Protein AF-A0A7W0PXW2-F1 (afdb_monomer)

Foldseek 3Di:
DDDDDDDDPVVVVVCVVVVHPVVVVVVVVVVLVVLLVVLLCVQFVPWDWDWAWAADPVRDIDTDIATFGFQFADPVQRWTWGQGPVRWIWIQRNVNRHIDTDPCLLPPVVVPDDLVRSCSNQSSSSHHHDDDD

pLDDT: mean 91.76, std 5.0, range [69.44, 97.69]

Structure (mmCIF, N/CA/C/O backbone):
data_AF-A0A7W0PXW2-F1
#
_entry.id   AF-A0A7W0PXW2-F1
#
loop_
_atom_site.group_PDB
_atom_site.id
_atom_site.type_symbol
_atom_site.label_atom_id
_atom_site.label_alt_id
_atom_site.label_comp_id
_atom_site.label_asym_id
_atom_site.label_entity_id
_atom_site.label_seq_id
_atom_site.pdbx_PDB_ins_code
_atom_site.Cartn_x
_atom_site.Cartn_y
_atom_site.Cartn_z
_atom_site.occupancy
_atom_site.B_iso_or_equiv
_atom_site.auth_seq_id
_atom_site.auth_comp_id
_atom_site.auth_asym_id
_atom_site.auth_atom_id
_atom_site.pdbx_PDB_model_num
ATOM 1 N N . MET A 1 1 ? -7.417 14.301 27.228 1.00 69.44 1 MET A N 1
ATOM 2 C CA . MET A 1 1 ? -7.949 15.254 26.234 1.00 69.44 1 MET A CA 1
ATOM 3 C C . MET A 1 1 ? -9.239 14.656 25.721 1.00 69.44 1 MET A C 1
ATOM 5 O O . MET A 1 1 ? -9.210 13.486 25.364 1.00 69.44 1 MET A O 1
ATOM 9 N N . ASP A 1 2 ? -10.327 15.424 25.722 1.00 75.12 2 ASP A N 1
ATOM 10 C CA . ASP A 1 2 ? -11.630 14.958 25.243 1.00 75.12 2 ASP A CA 1
ATOM 11 C C . ASP A 1 2 ? -11.867 15.489 23.828 1.00 75.12 2 ASP A C 1
ATOM 13 O O . ASP A 1 2 ? -11.672 16.677 23.564 1.00 75.12 2 ASP A O 1
ATOM 17 N N . VAL A 1 3 ? -12.254 14.600 22.914 1.00 75.38 3 VAL A N 1
ATOM 18 C CA . VAL A 1 3 ? -12.539 14.924 21.511 1.00 75.38 3 VAL A CA 1
ATOM 19 C C . VAL A 1 3 ? -13.994 14.572 21.233 1.00 75.38 3 VAL A C 1
ATOM 21 O O . VAL A 1 3 ? -14.403 13.425 21.399 1.00 75.38 3 VAL A O 1
ATOM 24 N N . ALA A 1 4 ? -14.783 15.561 20.812 1.00 81.31 4 ALA A N 1
ATOM 25 C CA . ALA A 1 4 ? -16.137 15.333 20.325 1.00 81.31 4 ALA A CA 1
ATOM 26 C C . ALA A 1 4 ? -16.079 15.017 18.826 1.00 81.31 4 ALA A C 1
ATOM 28 O O . ALA A 1 4 ? -15.566 15.815 18.043 1.00 81.31 4 ALA A O 1
ATOM 29 N N . CYS A 1 5 ? -16.599 13.856 18.432 1.00 77.56 5 CYS A N 1
ATOM 30 C CA . CYS A 1 5 ? -16.680 13.447 17.035 1.00 77.56 5 CYS A CA 1
ATOM 31 C C . CYS A 1 5 ? -18.141 13.473 16.579 1.00 77.56 5 CYS A C 1
ATOM 33 O O . CYS A 1 5 ? -19.025 12.993 17.292 1.00 77.56 5 CYS A O 1
ATOM 35 N N . TYR A 1 6 ? -18.395 14.052 15.408 1.00 84.19 6 TYR A N 1
ATOM 36 C CA . TYR A 1 6 ? -19.723 14.065 14.808 1.00 84.19 6 TYR A CA 1
ATOM 37 C C . TYR A 1 6 ? -19.907 12.833 13.922 1.00 84.19 6 TYR A C 1
ATOM 39 O O . TYR A 1 6 ? -19.101 12.577 13.030 1.00 84.19 6 TYR A O 1
ATOM 47 N N . LEU A 1 7 ? -20.999 12.106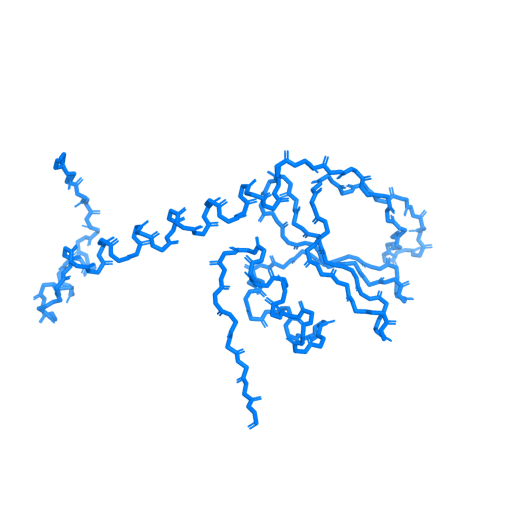 14.147 1.00 82.44 7 LEU A N 1
ATOM 48 C CA . LEU A 1 7 ? -21.478 11.062 13.249 1.00 82.44 7 LEU A CA 1
ATOM 49 C C . LEU A 1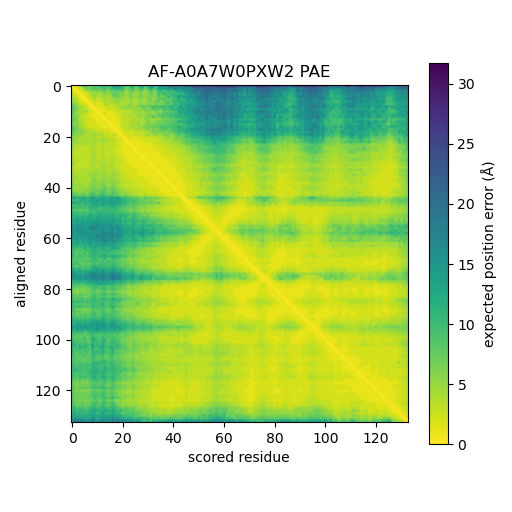 7 ? -22.639 11.603 12.411 1.00 82.44 7 LEU A C 1
ATOM 51 O O . LEU A 1 7 ? -23.563 12.181 12.991 1.00 82.44 7 LEU A O 1
ATOM 55 N N . PRO A 1 8 ? -22.652 11.354 11.089 1.00 91.25 8 PRO A N 1
ATOM 56 C CA . PRO A 1 8 ? -23.833 11.580 10.267 1.00 91.25 8 PRO A CA 1
ATOM 57 C C . PRO A 1 8 ? -25.068 10.911 10.877 1.00 91.25 8 PRO A C 1
ATOM 59 O O . PRO A 1 8 ? -24.984 9.793 11.393 1.00 91.25 8 PRO A O 1
ATOM 62 N N . GLU A 1 9 ? -26.210 11.592 10.800 1.00 88.00 9 GLU A N 1
ATOM 63 C CA . GLU A 1 9 ? -27.435 11.233 11.527 1.00 88.00 9 GLU A CA 1
ATOM 64 C C . GLU A 1 9 ? -27.886 9.786 11.275 1.00 88.00 9 GLU A C 1
ATOM 66 O O . GLU A 1 9 ? -28.204 9.061 12.218 1.00 88.00 9 GLU A O 1
ATOM 71 N N . GLU A 1 10 ? -27.814 9.324 10.024 1.00 90.25 10 GLU A N 1
ATOM 72 C CA . GLU A 1 10 ? -28.164 7.952 9.643 1.00 90.25 10 GLU A CA 1
ATOM 73 C C . GLU A 1 10 ? -27.283 6.905 10.348 1.00 90.25 10 GLU A C 1
ATOM 75 O O . GLU A 1 10 ? -27.785 5.930 10.913 1.00 90.25 10 GLU A O 1
ATOM 80 N N . ILE A 1 11 ? -25.964 7.114 10.364 1.00 87.06 11 ILE A N 1
ATOM 81 C CA . ILE A 1 11 ? -25.014 6.183 10.985 1.00 87.06 11 ILE A CA 1
ATOM 82 C C . ILE A 1 11 ? -25.133 6.253 12.511 1.00 87.06 11 ILE A C 1
ATOM 84 O O . ILE A 1 11 ? -25.146 5.215 13.172 1.00 87.06 11 ILE A O 1
ATOM 88 N N . GLY A 1 12 ? -25.282 7.455 13.075 1.00 84.88 12 GLY A N 1
ATOM 89 C CA . GLY A 1 12 ? -25.458 7.656 14.514 1.00 84.88 12 GLY A CA 1
ATOM 90 C C . GLY A 1 12 ? -26.720 6.978 15.054 1.00 84.88 12 GLY A C 1
ATOM 91 O O . GLY A 1 12 ? -26.667 6.305 16.086 1.00 84.88 12 GLY A O 1
ATOM 92 N N . ALA A 1 13 ? -27.841 7.082 14.333 1.00 88.12 13 ALA A N 1
ATOM 93 C CA . ALA A 1 13 ? -29.083 6.398 14.684 1.00 88.12 13 ALA A CA 1
ATOM 94 C C . ALA A 1 13 ? -28.920 4.871 14.650 1.00 88.12 13 ALA A C 1
ATOM 96 O O . ALA A 1 13 ? -29.336 4.186 15.588 1.00 88.12 13 ALA A O 1
ATOM 97 N N . ARG A 1 14 ? -28.260 4.337 13.613 1.00 90.06 14 ARG A N 1
ATOM 98 C CA . ARG A 1 14 ? -27.975 2.898 13.487 1.00 90.06 14 ARG A CA 1
ATOM 99 C C . ARG A 1 14 ? -27.053 2.388 14.593 1.00 90.06 14 ARG A C 1
ATOM 101 O O . ARG A 1 14 ? -27.345 1.354 15.186 1.00 90.06 14 ARG A O 1
ATOM 108 N N . ALA A 1 15 ? -25.984 3.116 14.908 1.00 86.06 15 ALA A N 1
ATOM 109 C CA . ALA A 1 15 ? -25.048 2.745 15.967 1.00 86.06 15 ALA A CA 1
ATOM 110 C C . ALA A 1 15 ? -25.720 2.732 17.347 1.00 86.06 15 ALA A C 1
ATOM 112 O O . ALA A 1 15 ? -25.489 1.816 18.135 1.00 86.06 15 ALA A O 1
ATOM 113 N N . LYS A 1 16 ? -26.598 3.710 17.613 1.00 85.44 16 LYS A N 1
ATOM 114 C CA . LYS A 1 16 ? -27.387 3.775 18.848 1.00 85.44 16 LYS A CA 1
ATOM 115 C C . LYS A 1 16 ? -28.407 2.639 18.944 1.00 85.44 16 LYS A C 1
ATOM 117 O O . LYS A 1 16 ? -28.567 2.064 20.012 1.00 85.44 16 LYS A O 1
ATOM 122 N N . ALA A 1 17 ? -29.084 2.310 17.843 1.00 90.06 17 ALA A N 1
ATOM 123 C CA . ALA A 1 17 ? -30.032 1.196 17.799 1.00 90.06 17 ALA A CA 1
ATOM 124 C C . ALA A 1 17 ? -29.351 -0.168 18.012 1.00 90.06 17 ALA A C 1
ATOM 126 O O . ALA A 1 17 ? -29.961 -1.071 18.576 1.00 90.06 17 ALA A O 1
ATOM 127 N N . ALA A 1 18 ? -28.095 -0.303 17.580 1.00 91.19 18 ALA A N 1
ATOM 128 C CA . ALA A 1 18 ? -27.286 -1.508 17.743 1.00 91.19 18 ALA A CA 1
ATOM 129 C C . ALA A 1 18 ? -26.508 -1.575 19.076 1.00 91.19 18 ALA A C 1
ATOM 131 O O . ALA A 1 18 ? -25.741 -2.515 19.260 1.00 91.19 18 ALA A O 1
ATOM 132 N N . ASP A 1 19 ? -26.681 -0.595 19.976 1.00 89.31 19 ASP A N 1
ATOM 133 C CA . ASP A 1 19 ? -25.985 -0.478 21.273 1.00 89.31 19 ASP A CA 1
ATOM 134 C C . ASP A 1 19 ? -24.462 -0.704 21.179 1.00 89.31 19 ASP A C 1
ATOM 136 O O . ASP A 1 19 ? -23.840 -1.400 21.983 1.00 89.31 19 ASP A O 1
ATOM 140 N N . LEU A 1 20 ? -23.843 -0.148 20.131 1.00 86.50 20 LEU A N 1
ATOM 141 C CA . LEU A 1 20 ? -22.423 -0.371 19.876 1.00 86.50 20 LEU A CA 1
ATOM 142 C C . LEU A 1 20 ? -21.554 0.323 20.938 1.00 86.50 20 LEU A C 1
ATOM 144 O O . LEU A 1 20 ? -21.806 1.487 21.267 1.00 86.50 20 LEU A O 1
ATOM 148 N N . PRO A 1 21 ? -20.455 -0.310 21.398 1.00 88.25 21 PRO A N 1
ATOM 149 C CA . PRO A 1 21 ? -19.490 0.316 22.298 1.00 88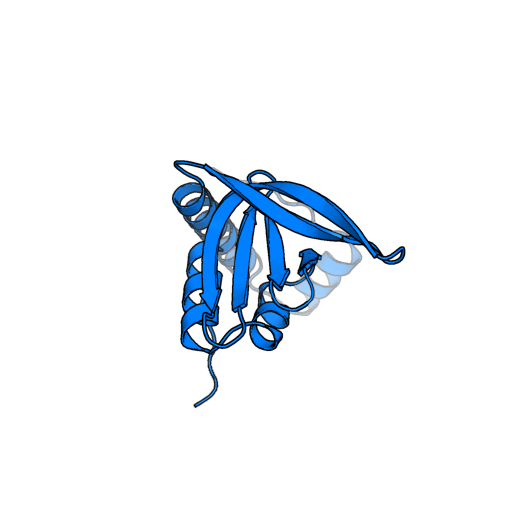.25 21 PRO A CA 1
ATOM 150 C C . PRO A 1 21 ? -18.615 1.333 21.539 1.00 88.25 21 PRO A C 1
ATOM 152 O O . PRO A 1 21 ? -17.405 1.155 21.392 1.00 88.25 21 PRO A O 1
ATOM 155 N N . PHE A 1 22 ? -19.226 2.414 21.041 1.00 84.75 22 PHE A N 1
ATOM 156 C CA . PHE A 1 22 ? -18.628 3.341 20.075 1.00 84.75 22 PHE A CA 1
ATOM 157 C C . PHE A 1 22 ? -17.315 3.960 20.560 1.00 84.75 22 PHE A C 1
ATOM 159 O O . PHE A 1 22 ? -16.360 4.035 19.798 1.00 84.75 22 PHE A O 1
ATOM 166 N N . SER A 1 23 ? -17.221 4.343 21.836 1.00 85.94 23 SER A N 1
ATOM 167 C CA . SER A 1 23 ? -15.978 4.898 22.388 1.00 85.94 23 SER A CA 1
ATOM 168 C C . SER A 1 23 ? -14.810 3.914 22.338 1.00 85.94 23 SER A C 1
ATOM 170 O O . SER A 1 23 ? -13.671 4.342 22.180 1.00 85.94 23 SER A O 1
ATOM 172 N N . ARG A 1 24 ? -15.079 2.611 22.487 1.00 87.88 24 ARG A N 1
ATOM 173 C CA . ARG A 1 24 ? -14.055 1.574 22.349 1.00 87.88 24 ARG A CA 1
ATOM 174 C C . ARG A 1 24 ? -13.713 1.361 20.878 1.00 87.88 24 ARG A C 1
ATOM 176 O O . ARG A 1 24 ? -12.546 1.429 20.544 1.00 87.88 24 ARG A O 1
ATOM 183 N N . LEU A 1 25 ? -14.715 1.216 20.010 1.00 89.50 25 LEU A N 1
ATOM 184 C CA . LEU A 1 25 ? -14.500 1.049 18.567 1.00 89.50 25 LEU A CA 1
ATOM 185 C C . LEU A 1 25 ? -13.692 2.201 17.959 1.00 89.50 25 LEU A C 1
ATOM 187 O O . LEU A 1 25 ? -12.760 1.964 17.203 1.00 89.50 25 LEU A O 1
ATOM 191 N N . LEU A 1 26 ? -14.023 3.445 18.316 1.00 89.94 26 LEU A N 1
ATOM 192 C CA . LEU A 1 26 ? -13.291 4.620 17.852 1.00 89.94 26 LEU A CA 1
ATOM 193 C C . LEU A 1 26 ? -11.862 4.638 18.396 1.00 89.94 26 LEU A C 1
ATOM 195 O O . LEU A 1 26 ? -10.949 5.012 17.674 1.00 89.94 26 LEU A O 1
ATOM 199 N N . ARG A 1 27 ? -11.665 4.258 19.664 1.00 89.94 27 ARG A N 1
ATOM 200 C CA . ARG A 1 27 ? -10.323 4.181 20.248 1.00 89.94 27 ARG A CA 1
ATOM 201 C C . ARG A 1 27 ? -9.476 3.152 19.515 1.00 89.94 27 ARG A C 1
ATOM 203 O O . ARG A 1 27 ? -8.380 3.504 19.110 1.00 89.94 27 ARG A O 1
ATOM 210 N N . ASP A 1 28 ? -10.002 1.944 19.346 1.00 91.12 28 ASP A N 1
ATOM 211 C CA . ASP A 1 28 ? -9.304 0.838 18.696 1.00 91.12 28 ASP A CA 1
ATOM 212 C C . ASP A 1 28 ? -8.941 1.249 17.251 1.00 91.12 28 ASP A C 1
ATOM 214 O O . ASP A 1 28 ? -7.767 1.283 16.909 1.00 91.12 28 ASP A O 1
ATOM 218 N N . ALA A 1 29 ? -9.898 1.770 16.470 1.00 90.62 29 ALA A N 1
ATOM 219 C CA . ALA A 1 29 ? -9.644 2.231 15.098 1.00 90.62 29 ALA A CA 1
ATOM 220 C C . ALA A 1 29 ? -8.639 3.397 14.993 1.00 90.62 29 ALA A C 1
ATOM 222 O O . ALA A 1 29 ? -7.872 3.477 14.036 1.00 90.62 29 ALA A O 1
ATOM 223 N N . VAL A 1 30 ? -8.647 4.333 15.950 1.00 92.25 30 VAL A N 1
ATOM 224 C CA . VAL A 1 30 ? -7.664 5.429 15.980 1.00 92.25 30 VAL A CA 1
ATOM 225 C C . VAL A 1 30 ? -6.283 4.907 16.364 1.00 92.25 30 VAL A C 1
ATOM 227 O O . VAL A 1 30 ? -5.295 5.378 15.808 1.00 92.25 30 VAL A O 1
ATOM 230 N N . THR A 1 31 ? -6.196 3.965 17.303 1.00 92.81 31 THR A N 1
ATOM 231 C CA . THR A 1 31 ? -4.935 3.309 17.659 1.00 92.81 31 THR A CA 1
ATOM 232 C C . THR A 1 31 ? -4.358 2.577 16.453 1.00 92.81 31 THR A C 1
ATOM 234 O O . THR A 1 31 ? -3.214 2.853 16.102 1.00 92.81 31 THR A O 1
ATOM 237 N N . ASP A 1 32 ? -5.164 1.764 15.770 1.00 91.12 32 ASP A N 1
ATOM 238 C CA . ASP A 1 32 ? -4.745 1.016 14.583 1.00 91.12 32 ASP A CA 1
ATOM 239 C C . ASP A 1 32 ? -4.241 1.963 13.476 1.00 91.12 32 ASP A C 1
ATOM 241 O O . ASP A 1 32 ? -3.163 1.767 12.923 1.00 91.12 32 ASP A O 1
ATOM 245 N N . GLU A 1 33 ? -4.954 3.0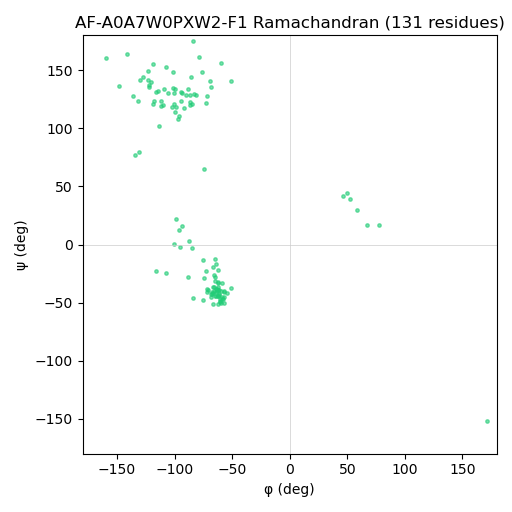64 13.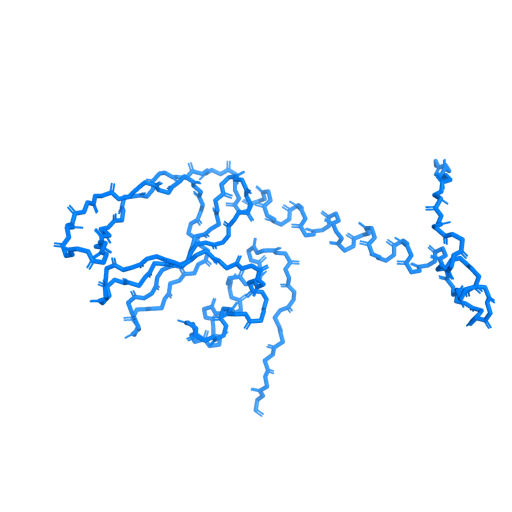201 1.00 92.44 33 GLU A N 1
ATOM 246 C CA . GLU A 1 33 ? -4.528 4.052 12.196 1.00 92.44 33 GLU A CA 1
ATOM 247 C C . GLU A 1 33 ? -3.229 4.778 12.584 1.00 92.44 33 GLU A C 1
ATOM 249 O O . GLU A 1 33 ? -2.408 5.097 11.720 1.00 92.44 33 GLU A O 1
ATOM 254 N N . LEU A 1 34 ? -3.021 5.065 13.873 1.00 92.75 34 LEU A N 1
ATOM 255 C CA . LEU A 1 34 ? -1.776 5.676 14.345 1.00 92.75 34 LEU A CA 1
ATOM 256 C C . LEU A 1 34 ? -0.595 4.712 14.205 1.00 92.75 34 LEU A C 1
ATOM 258 O O . LEU A 1 34 ? 0.472 5.133 13.759 1.00 92.75 34 LEU A O 1
ATOM 262 N N . GLU A 1 35 ? -0.789 3.443 14.558 1.00 91.75 35 GLU A N 1
ATOM 263 C CA . GLU A 1 35 ? 0.219 2.394 14.391 1.00 91.75 35 GLU A CA 1
ATOM 264 C C . GLU A 1 35 ? 0.555 2.187 12.911 1.00 91.75 35 GLU A C 1
ATOM 266 O O . GLU A 1 35 ? 1.734 2.183 12.547 1.00 91.75 35 GLU A O 1
ATOM 271 N N . ARG A 1 36 ? -0.464 2.141 12.042 1.00 92.62 36 ARG A N 1
ATOM 272 C CA . ARG A 1 36 ? -0.304 2.037 10.586 1.00 92.62 36 ARG A CA 1
ATOM 273 C C . ARG A 1 36 ? 0.546 3.177 10.023 1.00 92.62 36 ARG A C 1
ATOM 275 O O . ARG A 1 36 ? 1.527 2.943 9.317 1.00 92.62 36 ARG A O 1
ATOM 282 N N . ARG A 1 37 ? 0.220 4.425 10.380 1.00 91.94 37 ARG A N 1
ATOM 283 C CA . ARG A 1 37 ? 0.986 5.608 9.944 1.00 91.94 37 ARG A CA 1
ATOM 284 C C . ARG A 1 37 ? 2.419 5.600 10.447 1.00 91.94 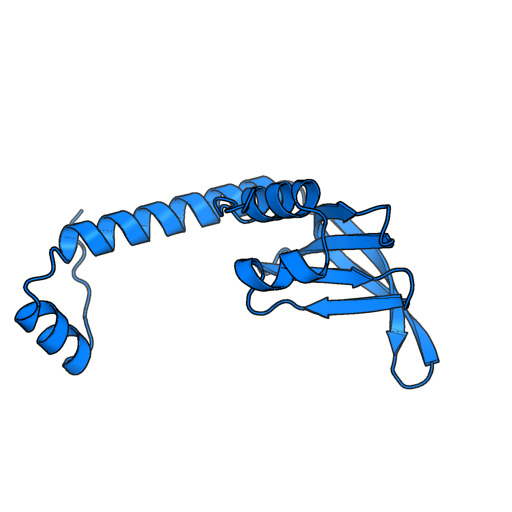37 ARG A C 1
ATOM 286 O O . ARG A 1 37 ? 3.318 6.010 9.716 1.00 91.94 37 ARG A O 1
ATOM 293 N N . GLU A 1 38 ? 2.640 5.172 11.684 1.00 92.38 38 GLU A N 1
ATOM 294 C CA . GLU A 1 38 ? 3.985 5.101 12.245 1.00 92.38 38 GLU A CA 1
ATOM 295 C C . GLU A 1 38 ? 4.826 4.034 11.532 1.00 92.38 38 GLU A C 1
ATOM 297 O O . GLU A 1 38 ? 5.972 4.309 11.179 1.00 92.38 38 GLU A O 1
ATOM 302 N N . ALA A 1 39 ? 4.252 2.868 11.222 1.00 91.19 39 ALA A N 1
ATOM 303 C CA . ALA A 1 39 ? 4.919 1.836 10.431 1.00 91.19 39 ALA A CA 1
ATOM 304 C C . ALA A 1 39 ? 5.291 2.343 9.028 1.00 91.19 39 ALA A C 1
ATOM 306 O O . ALA A 1 39 ? 6.449 2.250 8.623 1.00 91.19 39 ALA A O 1
ATOM 307 N N . MET A 1 40 ? 4.356 2.976 8.314 1.00 91.50 40 MET A N 1
ATOM 308 C CA . MET A 1 40 ? 4.634 3.553 6.992 1.00 91.50 40 MET A CA 1
ATOM 309 C C . MET A 1 40 ? 5.706 4.642 7.046 1.00 91.50 40 MET A C 1
ATOM 311 O O . MET A 1 40 ? 6.573 4.715 6.177 1.00 91.50 40 MET A O 1
ATOM 315 N N . LYS A 1 41 ? 5.689 5.480 8.085 1.00 92.12 41 LYS A N 1
ATOM 316 C CA . LYS A 1 41 ? 6.713 6.503 8.295 1.00 92.12 41 LYS A CA 1
ATOM 317 C C . LYS A 1 41 ? 8.091 5.889 8.546 1.00 92.12 41 LYS A C 1
ATOM 319 O O . LYS A 1 41 ? 9.079 6.430 8.059 1.00 92.12 41 LYS A O 1
ATOM 324 N N . GLN A 1 42 ? 8.167 4.778 9.279 1.00 92.44 42 GLN A N 1
ATOM 325 C CA . GLN A 1 42 ? 9.415 4.036 9.470 1.00 92.44 42 GLN A CA 1
ATOM 326 C C . GLN A 1 42 ? 9.916 3.449 8.149 1.00 92.44 42 GLN A C 1
ATOM 328 O O . GLN A 1 42 ? 11.090 3.615 7.823 1.00 92.44 42 GLN A O 1
ATOM 333 N N . THR A 1 43 ? 9.022 2.855 7.356 1.00 93.06 43 THR A N 1
ATOM 334 C CA . THR A 1 43 ? 9.319 2.372 6.000 1.00 93.06 43 THR A CA 1
ATOM 335 C C . THR A 1 43 ? 9.853 3.498 5.105 1.00 93.06 43 THR A C 1
ATOM 337 O O . THR A 1 43 ? 10.800 3.303 4.350 1.00 93.06 43 THR A O 1
ATOM 340 N N . LEU A 1 44 ? 9.289 4.703 5.223 1.00 94.25 44 LEU A N 1
ATOM 341 C CA . LEU A 1 44 ? 9.645 5.887 4.435 1.00 94.25 44 LEU A CA 1
ATOM 342 C C . LEU A 1 44 ? 10.695 6.794 5.099 1.00 94.25 44 LEU A C 1
ATOM 344 O O . LEU A 1 44 ? 10.840 7.942 4.682 1.00 94.25 44 LEU A O 1
ATOM 348 N N . ASN A 1 45 ? 11.423 6.333 6.121 1.00 91.19 45 ASN A N 1
ATOM 349 C CA . ASN A 1 45 ? 12.368 7.188 6.851 1.00 91.19 45 ASN A CA 1
ATOM 350 C C . ASN A 1 45 ? 13.511 7.708 5.952 1.00 91.19 45 ASN A C 1
ATOM 352 O O . ASN A 1 45 ? 13.982 8.830 6.130 1.00 91.19 45 ASN A O 1
ATOM 356 N N . GLU A 1 46 ? 13.920 6.919 4.954 1.00 89.69 46 GLU A N 1
ATOM 357 C CA . GLU A 1 46 ? 14.954 7.278 3.974 1.00 89.69 46 GLU A CA 1
ATOM 358 C C . GLU A 1 46 ? 14.489 6.924 2.548 1.00 89.69 46 GLU A C 1
ATOM 360 O O . GLU A 1 46 ? 14.900 5.906 1.983 1.00 89.69 46 GLU A O 1
ATOM 365 N N . PRO A 1 47 ? 13.595 7.731 1.944 1.00 91.94 47 PRO A N 1
ATOM 366 C CA . PRO A 1 47 ? 13.038 7.414 0.641 1.00 91.94 47 PRO A CA 1
ATOM 367 C C . PRO A 1 47 ? 14.115 7.528 -0.441 1.00 91.94 47 PRO A C 1
ATOM 369 O O . PRO A 1 47 ? 14.877 8.494 -0.509 1.00 91.94 47 PRO A O 1
ATOM 372 N N . THR A 1 48 ? 14.140 6.536 -1.319 1.00 96.06 48 THR A N 1
ATOM 373 C CA . THR A 1 48 ? 15.053 6.424 -2.454 1.00 96.06 48 THR A CA 1
ATOM 374 C C . THR A 1 48 ? 14.299 6.685 -3.756 1.00 96.06 48 THR A C 1
ATOM 376 O O . THR A 1 48 ? 13.088 6.481 -3.853 1.00 96.06 48 THR A O 1
ATOM 379 N N . VAL A 1 49 ? 15.015 7.175 -4.768 1.00 97.19 49 VAL A N 1
ATOM 380 C CA . VAL A 1 49 ? 14.491 7.274 -6.133 1.00 97.19 49 VAL A CA 1
ATOM 381 C C . VAL A 1 49 ? 14.864 5.998 -6.877 1.00 97.19 49 VAL A C 1
ATOM 383 O O . VAL A 1 49 ? 16.046 5.730 -7.080 1.00 97.19 49 VAL A O 1
ATOM 386 N N . TYR A 1 50 ? 13.857 5.246 -7.297 1.00 96.19 50 TYR A N 1
ATOM 387 C CA . TYR A 1 50 ? 13.989 4.068 -8.142 1.00 96.19 50 TYR A CA 1
ATOM 388 C C . TYR A 1 50 ? 13.666 4.441 -9.587 1.00 96.19 50 TYR A C 1
ATOM 390 O O . TYR A 1 50 ? 12.679 5.129 -9.856 1.00 96.19 50 TYR A O 1
ATOM 398 N N . GLU A 1 51 ? 14.510 3.998 -10.510 1.00 96.44 51 GLU A N 1
ATOM 399 C CA . GLU A 1 51 ? 14.289 4.113 -11.948 1.00 96.44 51 GLU A CA 1
ATOM 400 C C . GLU A 1 51 ? 13.787 2.766 -12.465 1.00 96.44 51 GLU A C 1
ATOM 402 O O . GLU A 1 51 ? 14.458 1.751 -12.293 1.00 96.44 51 GLU A O 1
ATOM 407 N N . VAL A 1 52 ? 12.600 2.758 -13.068 1.00 94.88 52 VAL A N 1
ATOM 408 C CA . VAL A 1 52 ? 11.933 1.548 -13.563 1.00 94.88 52 VAL A CA 1
ATOM 409 C C . VAL A 1 52 ? 11.657 1.683 -15.051 1.00 94.88 52 VAL A C 1
ATOM 411 O O . VAL A 1 52 ? 11.249 2.745 -15.520 1.00 94.88 52 VAL A O 1
ATOM 414 N N . THR A 1 53 ? 11.889 0.620 -15.814 1.00 94.69 53 THR A N 1
ATOM 415 C CA . THR A 1 53 ? 11.571 0.615 -17.247 1.00 94.69 53 THR A CA 1
ATOM 416 C C . THR A 1 53 ? 10.091 0.318 -17.426 1.00 94.69 53 THR A C 1
ATOM 418 O O .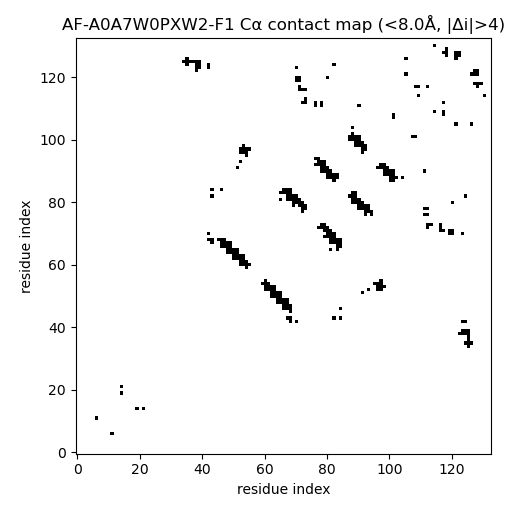 THR A 1 53 ? 9.587 -0.652 -16.863 1.00 94.69 53 THR A O 1
ATOM 421 N N . VAL A 1 54 ? 9.402 1.162 -18.190 1.00 94.44 54 VAL A N 1
ATOM 422 C CA . VAL A 1 54 ? 7.965 1.056 -18.438 1.00 94.44 54 VAL A CA 1
ATOM 423 C C . VAL A 1 54 ? 7.681 1.147 -19.933 1.00 94.44 54 VAL A C 1
ATOM 425 O O . VAL A 1 54 ? 8.310 1.938 -20.637 1.00 94.44 54 VAL A O 1
ATOM 428 N N . GLU A 1 55 ? 6.724 0.362 -20.406 1.00 95.31 55 GLU A N 1
ATOM 429 C CA . GLU A 1 55 ? 6.184 0.377 -21.759 1.00 95.31 55 GLU A CA 1
ATOM 430 C C . GLU A 1 55 ? 4.709 0.814 -21.740 1.00 95.31 55 GLU A C 1
ATOM 432 O O . GLU A 1 55 ? 3.919 0.338 -20.919 1.00 95.31 55 GLU A O 1
ATOM 437 N N . ASP A 1 56 ? 4.335 1.750 -22.619 1.00 90.75 56 ASP A N 1
ATOM 438 C CA . ASP A 1 56 ? 2.932 2.143 -22.816 1.00 90.75 56 ASP A CA 1
ATOM 439 C C . ASP A 1 56 ? 2.184 1.220 -23.797 1.00 90.75 56 ASP A C 1
ATOM 441 O O . ASP A 1 56 ? 2.754 0.337 -24.437 1.00 90.75 56 ASP A O 1
ATOM 445 N N . ASP A 1 57 ? 0.878 1.450 -23.949 1.00 90.44 57 ASP A N 1
ATOM 446 C CA . ASP A 1 57 ? 0.026 0.697 -24.879 1.00 90.44 57 ASP A CA 1
ATOM 447 C C . ASP A 1 57 ? 0.401 0.904 -26.367 1.00 90.44 57 ASP A C 1
ATOM 449 O O . ASP A 1 57 ? -0.063 0.149 -27.222 1.00 90.44 57 ASP A O 1
ATOM 453 N N . ASP A 1 58 ? 1.248 1.895 -26.681 1.00 92.31 58 ASP A N 1
ATOM 454 C CA . ASP A 1 58 ? 1.793 2.175 -28.017 1.00 92.31 58 ASP A CA 1
ATOM 455 C C . ASP A 1 58 ? 3.195 1.539 -28.222 1.00 92.31 58 ASP A C 1
ATOM 457 O O . ASP A 1 58 ? 3.893 1.884 -29.185 1.00 92.31 58 ASP A O 1
ATOM 461 N N . ASN A 1 59 ? 3.626 0.629 -27.333 1.00 90.38 59 ASN A N 1
ATOM 462 C CA . ASN A 1 59 ? 4.949 -0.015 -27.313 1.00 90.38 59 ASN A CA 1
ATOM 463 C C . ASN A 1 59 ? 6.129 0.973 -27.213 1.00 90.38 59 ASN A C 1
ATOM 465 O O . ASN A 1 59 ? 7.225 0.723 -27.729 1.00 90.38 59 ASN A O 1
ATOM 469 N N . ARG A 1 60 ? 5.934 2.133 -26.578 1.00 92.56 60 ARG A N 1
ATOM 470 C CA . ARG A 1 60 ? 7.018 3.085 -26.320 1.00 92.56 60 ARG A CA 1
ATOM 471 C C . ARG A 1 60 ? 7.590 2.848 -24.937 1.00 92.56 60 ARG A C 1
ATOM 473 O O . ARG A 1 60 ? 6.893 2.955 -23.933 1.00 92.56 60 ARG A O 1
ATOM 480 N N . THR A 1 61 ? 8.894 2.614 -24.896 1.00 94.12 61 THR A N 1
ATOM 481 C CA . THR A 1 61 ? 9.633 2.425 -23.651 1.00 94.12 61 THR A CA 1
ATOM 482 C C . THR A 1 61 ? 10.124 3.757 -23.082 1.00 94.12 61 THR A C 1
ATOM 484 O O . THR A 1 61 ? 10.721 4.572 -23.792 1.00 94.12 61 THR A O 1
ATOM 487 N N . TYR A 1 62 ? 9.933 3.964 -21.783 1.00 94.00 62 TYR A N 1
ATOM 488 C CA . TYR A 1 62 ? 10.471 5.088 -21.020 1.00 94.00 62 TYR A CA 1
ATOM 489 C C . TYR A 1 62 ? 10.929 4.643 -19.628 1.00 94.00 62 TYR A C 1
ATOM 491 O O . TYR A 1 62 ? 10.582 3.569 -19.145 1.00 94.00 62 TYR A O 1
ATOM 499 N N . VAL A 1 63 ? 11.729 5.485 -18.973 1.00 95.44 63 VAL A N 1
ATOM 500 C CA . VAL A 1 63 ? 12.152 5.269 -17.586 1.00 95.44 63 VAL A CA 1
ATOM 501 C C . VAL A 1 63 ? 11.223 6.056 -16.665 1.00 95.44 63 VAL A C 1
ATOM 503 O O . VAL A 1 63 ? 11.228 7.289 -16.659 1.00 95.44 63 VAL A O 1
ATOM 506 N N . GLY A 1 64 ? 10.403 5.336 -15.906 1.00 94.12 64 GLY A N 1
ATOM 507 C CA . GLY A 1 64 ? 9.616 5.868 -14.803 1.00 94.12 64 GLY A CA 1
ATOM 508 C C . GLY A 1 64 ? 10.489 6.106 -13.572 1.00 94.12 64 GLY A C 1
ATOM 509 O O . GLY A 1 64 ? 11.464 5.397 -13.336 1.00 94.12 64 GLY A O 1
ATOM 510 N N . ARG A 1 65 ? 10.140 7.115 -12.770 1.00 96.56 65 ARG A N 1
ATOM 511 C CA . ARG A 1 65 ? 10.813 7.409 -11.498 1.00 96.56 65 ARG A CA 1
ATOM 512 C C . ARG A 1 65 ? 9.832 7.267 -10.349 1.00 96.56 65 ARG A C 1
ATOM 514 O O . ARG A 1 65 ? 8.816 7.960 -10.325 1.00 96.56 65 ARG A O 1
ATOM 521 N N . ILE A 1 66 ? 10.169 6.417 -9.388 1.00 96.25 66 ILE A N 1
ATOM 522 C CA . ILE A 1 66 ? 9.400 6.196 -8.166 1.00 96.25 66 ILE A CA 1
ATOM 523 C C . ILE A 1 66 ? 10.215 6.727 -6.990 1.00 96.25 66 ILE A C 1
ATOM 525 O O . ILE A 1 66 ? 11.319 6.259 -6.742 1.00 96.25 66 ILE A O 1
ATOM 529 N N . THR A 1 67 ? 9.680 7.704 -6.259 1.00 97.44 67 THR A N 1
ATOM 530 C CA . THR A 1 67 ? 10.292 8.196 -5.016 1.00 97.44 67 THR A CA 1
ATOM 531 C C . THR A 1 67 ? 9.575 7.558 -3.835 1.00 97.44 67 THR A C 1
ATOM 533 O O . THR A 1 67 ? 8.387 7.815 -3.625 1.00 97.44 67 THR A O 1
ATOM 536 N N . GLY A 1 68 ? 10.274 6.724 -3.071 1.00 97.19 68 GLY A N 1
ATOM 537 C CA . GLY A 1 68 ? 9.647 5.928 -2.022 1.00 97.19 68 GLY A CA 1
ATOM 538 C C . GLY A 1 68 ? 10.578 4.892 -1.411 1.00 97.19 68 GLY A C 1
ATOM 539 O O . GLY A 1 68 ? 11.792 5.066 -1.401 1.00 97.19 68 GLY A O 1
ATOM 540 N N . ALA A 1 69 ? 10.007 3.804 -0.918 1.00 97.56 69 ALA A N 1
ATOM 541 C CA . ALA A 1 69 ? 10.726 2.653 -0.395 1.00 97.56 69 ALA A CA 1
ATOM 542 C C . ALA A 1 69 ? 10.308 1.389 -1.152 1.00 97.56 69 ALA A C 1
ATOM 544 O O . ALA A 1 69 ? 9.131 1.212 -1.466 1.00 97.56 69 ALA A O 1
ATOM 545 N N . LEU A 1 70 ? 11.262 0.501 -1.427 1.00 96.69 70 LEU A N 1
ATOM 546 C CA . LEU A 1 70 ? 10.968 -0.871 -1.836 1.00 96.69 70 LEU A CA 1
ATOM 547 C C . LEU A 1 70 ? 10.460 -1.632 -0.609 1.00 96.69 70 LEU A C 1
ATOM 549 O O . LEU A 1 70 ? 11.161 -1.704 0.399 1.00 96.69 70 LEU A O 1
ATOM 553 N N . ILE A 1 71 ? 9.248 -2.178 -0.697 1.00 96.69 71 ILE A N 1
ATOM 554 C CA . ILE A 1 71 ? 8.598 -2.875 0.424 1.00 96.69 71 ILE A CA 1
ATOM 555 C C . ILE A 1 71 ? 8.550 -4.391 0.241 1.00 96.69 71 ILE A C 1
ATOM 557 O O . ILE A 1 71 ? 8.494 -5.118 1.228 1.00 96.69 71 ILE A O 1
ATOM 561 N N . ALA A 1 72 ? 8.596 -4.868 -1.003 1.00 96.69 72 ALA A N 1
ATOM 562 C CA . ALA A 1 72 ? 8.709 -6.283 -1.324 1.00 96.69 72 ALA A CA 1
ATOM 563 C C . ALA A 1 72 ? 9.230 -6.483 -2.750 1.00 96.69 72 ALA A C 1
ATOM 565 O O . ALA A 1 72 ? 9.134 -5.595 -3.598 1.00 96.69 72 ALA A O 1
ATOM 566 N N . SER A 1 73 ? 9.747 -7.678 -3.013 1.00 95.00 73 SER A N 1
ATOM 567 C CA . SER A 1 73 ? 10.119 -8.138 -4.348 1.00 95.00 73 SER A CA 1
ATOM 568 C C . SER A 1 73 ? 9.918 -9.644 -4.440 1.00 95.00 73 SER A C 1
ATOM 570 O O . SER A 1 73 ? 10.330 -10.369 -3.531 1.00 95.00 73 SER A O 1
ATOM 572 N N . ASP A 1 74 ? 9.351 -10.118 -5.542 1.00 93.69 74 ASP A N 1
ATOM 573 C CA . ASP A 1 74 ? 9.281 -11.534 -5.870 1.00 93.69 74 ASP A CA 1
ATOM 574 C C . ASP A 1 74 ? 10.125 -11.825 -7.112 1.00 93.69 74 ASP A C 1
ATOM 576 O O . ASP A 1 74 ? 9.734 -11.563 -8.247 1.00 93.69 74 ASP A O 1
ATOM 580 N N . HIS A 1 75 ? 11.316 -12.385 -6.894 1.00 86.19 75 HIS A N 1
ATOM 581 C CA . HIS A 1 75 ? 12.240 -12.720 -7.978 1.00 86.19 75 HIS A CA 1
ATOM 582 C C . HIS A 1 75 ? 11.733 -13.838 -8.889 1.00 86.19 75 HIS A C 1
ATOM 584 O O . HIS A 1 75 ? 12.263 -14.001 -9.984 1.00 86.19 75 HIS A O 1
ATOM 590 N N . ARG A 1 76 ? 10.767 -14.653 -8.443 1.00 84.06 76 ARG A N 1
ATOM 591 C CA . ARG A 1 76 ? 10.203 -15.696 -9.308 1.00 84.06 76 ARG A CA 1
ATOM 592 C C . ARG A 1 76 ? 9.341 -15.072 -10.381 1.00 84.06 76 ARG A C 1
ATOM 594 O O . ARG A 1 76 ? 9.396 -15.538 -11.515 1.00 84.06 76 ARG A O 1
ATOM 601 N N . ASP A 1 77 ? 8.599 -14.034 -10.010 1.00 85.81 77 ASP A N 1
ATOM 602 C CA . ASP A 1 77 ? 7.671 -13.340 -10.889 1.00 85.81 77 ASP A CA 1
ATOM 603 C C . ASP A 1 77 ? 8.199 -12.030 -11.475 1.00 85.81 77 ASP A C 1
ATOM 605 O O . ASP A 1 77 ? 7.523 -11.435 -12.302 1.00 85.81 77 ASP A O 1
ATOM 609 N N . GLU A 1 78 ? 9.441 -11.662 -11.141 1.00 93.00 78 GLU A N 1
ATOM 610 C CA . GLU A 1 78 ? 10.092 -10.404 -11.543 1.00 93.00 78 GLU A CA 1
ATOM 611 C C . GLU A 1 78 ? 9.218 -9.186 -11.196 1.00 93.00 78 GLU A C 1
ATOM 613 O O . GLU A 1 78 ? 9.099 -8.219 -11.945 1.00 93.00 78 GLU A O 1
ATOM 618 N N . VAL A 1 79 ? 8.582 -9.263 -10.024 1.00 96.12 79 VAL A N 1
ATOM 619 C CA . VAL A 1 79 ? 7.697 -8.228 -9.499 1.00 96.12 79 VAL A CA 1
ATOM 620 C C . VAL A 1 79 ? 8.400 -7.484 -8.377 1.00 96.12 79 VAL A C 1
ATOM 622 O O . VAL A 1 79 ? 8.876 -8.096 -7.418 1.00 96.12 79 VAL A O 1
ATOM 625 N N . THR A 1 80 ? 8.388 -6.156 -8.436 1.00 97.06 80 THR A N 1
ATOM 626 C CA . THR A 1 80 ? 8.873 -5.300 -7.350 1.00 97.06 80 THR A CA 1
ATOM 627 C C . THR A 1 80 ? 7.772 -4.358 -6.879 1.00 97.06 80 THR A C 1
ATOM 629 O O . THR A 1 80 ? 7.061 -3.758 -7.681 1.00 97.06 80 THR A O 1
ATOM 632 N N . VAL A 1 81 ? 7.613 -4.215 -5.563 1.00 97.50 81 VAL A N 1
ATOM 633 C CA . VAL A 1 81 ? 6.565 -3.388 -4.956 1.00 97.50 81 VAL A CA 1
ATOM 634 C C . VAL A 1 81 ? 7.180 -2.239 -4.179 1.00 97.50 81 VAL A C 1
ATOM 636 O O . VAL A 1 81 ? 8.065 -2.420 -3.338 1.00 97.50 81 VAL A O 1
ATOM 639 N N . TYR A 1 82 ? 6.654 -1.050 -4.435 1.00 97.69 82 TYR A N 1
ATOM 640 C CA . TYR A 1 82 ? 7.105 0.199 -3.853 1.00 97.69 82 TYR A CA 1
ATOM 641 C C . TYR A 1 82 ? 5.978 0.879 -3.082 1.00 97.69 82 TYR A C 1
ATOM 643 O O . TYR A 1 82 ? 4.843 0.945 -3.552 1.00 97.69 82 TYR A O 1
ATOM 651 N N . LEU A 1 83 ? 6.321 1.449 -1.930 1.00 97.44 83 LEU A N 1
ATOM 652 C CA . LEU A 1 83 ? 5.514 2.447 -1.239 1.00 97.44 83 LEU A CA 1
ATOM 653 C C . LEU A 1 83 ? 6.075 3.828 -1.570 1.00 97.44 83 LEU A C 1
ATOM 655 O O . LEU A 1 83 ? 7.225 4.124 -1.250 1.00 97.44 83 LEU A O 1
ATOM 659 N N . THR A 1 84 ? 5.286 4.682 -2.206 1.00 96.94 84 THR A N 1
ATOM 660 C CA . THR A 1 84 ? 5.702 6.043 -2.550 1.00 96.94 84 THR A CA 1
ATOM 661 C C . THR A 1 84 ? 5.613 6.987 -1.350 1.00 96.94 84 THR A C 1
ATOM 663 O O . THR A 1 84 ? 4.896 6.742 -0.380 1.00 96.94 84 THR A O 1
ATOM 666 N N . THR A 1 85 ? 6.303 8.129 -1.422 1.00 94.44 85 THR A N 1
ATOM 667 C CA . THR A 1 85 ? 6.228 9.169 -0.375 1.00 94.44 85 THR A CA 1
ATOM 668 C C . THR A 1 85 ? 4.846 9.813 -0.226 1.00 94.44 85 THR A C 1
ATOM 670 O O . THR A 1 85 ? 4.597 10.480 0.772 1.00 94.44 85 THR A O 1
ATOM 673 N N . ASP A 1 86 ? 3.969 9.660 -1.222 1.00 93.75 86 ASP A N 1
ATOM 674 C CA . ASP A 1 86 ? 2.561 10.077 -1.185 1.00 93.75 86 ASP A CA 1
ATOM 675 C C . ASP A 1 86 ? 1.603 8.913 -0.863 1.00 93.75 86 ASP A C 1
ATOM 677 O O . ASP A 1 86 ? 0.415 8.996 -1.160 1.00 93.75 86 ASP A O 1
ATOM 681 N N . GLU A 1 87 ? 2.122 7.853 -0.231 1.00 92.56 87 GLU A N 1
ATOM 682 C CA . GLU A 1 87 ? 1.374 6.711 0.319 1.00 92.56 87 GLU A CA 1
ATOM 683 C C . GLU A 1 87 ? 0.684 5.804 -0.715 1.00 92.56 87 GLU A C 1
ATOM 685 O O . GLU A 1 87 ? -0.167 4.986 -0.367 1.00 92.56 87 GLU A O 1
ATOM 690 N N . ARG A 1 88 ? 1.069 5.893 -1.989 1.00 95.81 88 ARG A N 1
ATOM 691 C CA . ARG A 1 88 ? 0.591 4.986 -3.036 1.00 95.81 88 ARG A CA 1
ATOM 692 C C . ARG A 1 88 ? 1.442 3.724 -3.072 1.00 95.81 88 ARG A C 1
ATOM 694 O O . ARG A 1 88 ? 2.658 3.767 -2.891 1.00 95.81 88 ARG A O 1
ATOM 701 N N . VAL A 1 89 ? 0.800 2.597 -3.358 1.00 97.06 89 VAL A N 1
ATOM 702 C CA . VAL A 1 89 ? 1.490 1.323 -3.571 1.00 97.06 89 VAL A CA 1
ATOM 703 C C . VAL A 1 89 ? 1.562 1.059 -5.065 1.00 97.06 89 VAL A C 1
ATOM 705 O O . VAL A 1 89 ? 0.532 0.959 -5.734 1.00 97.06 89 VAL A O 1
ATOM 708 N N . ILE A 1 90 ? 2.784 0.973 -5.581 1.00 97.38 90 ILE A N 1
ATOM 709 C CA . ILE A 1 90 ? 3.058 0.708 -6.990 1.00 97.38 90 ILE A CA 1
ATOM 710 C C . ILE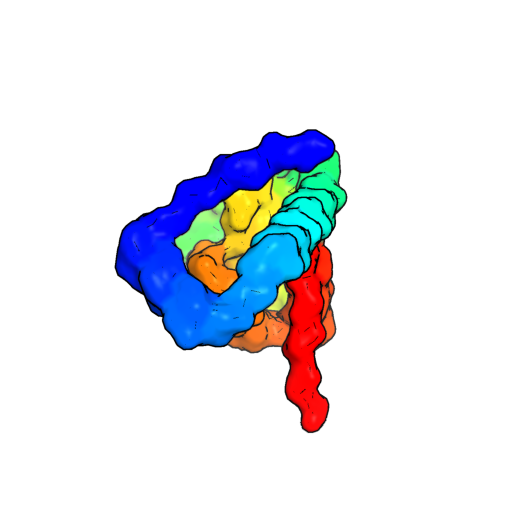 A 1 90 ? 3.696 -0.668 -7.101 1.00 97.38 90 ILE A C 1
ATOM 712 O O . ILE A 1 90 ? 4.742 -0.920 -6.509 1.00 97.38 90 ILE A O 1
ATOM 716 N N . VAL A 1 91 ? 3.079 -1.531 -7.895 1.00 97.38 91 VAL A N 1
ATOM 717 C CA . VAL A 1 91 ? 3.673 -2.784 -8.355 1.00 97.38 91 VAL A CA 1
ATOM 718 C C . VAL A 1 91 ? 4.315 -2.521 -9.707 1.00 97.38 91 VAL A C 1
ATOM 720 O O . VAL A 1 91 ? 3.681 -1.934 -10.581 1.00 97.38 91 VAL A O 1
ATOM 723 N N . HIS A 1 92 ? 5.563 -2.927 -9.881 1.00 96.56 92 HIS A N 1
ATOM 724 C CA . HIS A 1 92 ? 6.257 -2.945 -11.161 1.00 96.56 92 HIS A CA 1
ATOM 725 C C . HIS A 1 92 ? 6.455 -4.401 -11.574 1.00 96.56 92 HIS A C 1
ATOM 727 O O . HIS A 1 92 ? 7.057 -5.173 -10.831 1.00 96.56 92 HIS A O 1
ATOM 733 N N . ASP A 1 93 ? 5.892 -4.757 -12.724 1.00 95.00 93 ASP A N 1
ATOM 734 C CA . ASP A 1 93 ? 6.072 -6.040 -13.392 1.00 95.00 93 ASP A CA 1
ATOM 735 C C . ASP A 1 93 ? 7.161 -5.865 -14.455 1.00 95.00 93 ASP A C 1
ATOM 737 O O . ASP A 1 93 ? 6.963 -5.181 -15.468 1.00 95.00 93 ASP A O 1
ATOM 741 N N . GLU A 1 94 ? 8.338 -6.436 -14.199 1.00 92.38 94 GLU A N 1
ATOM 742 C CA . GLU A 1 94 ? 9.491 -6.319 -15.090 1.00 92.38 94 GLU A CA 1
ATOM 743 C C . GLU A 1 94 ? 9.332 -7.159 -16.366 1.00 92.38 94 GLU A C 1
ATOM 745 O O . GLU A 1 94 ? 9.936 -6.810 -17.384 1.00 92.38 94 GLU A O 1
ATOM 750 N N . ARG A 1 95 ? 8.485 -8.202 -16.360 1.00 90.50 95 ARG A N 1
ATOM 751 C CA . ARG A 1 95 ? 8.270 -9.081 -17.525 1.00 90.50 95 ARG A CA 1
ATOM 752 C C . ARG A 1 95 ? 7.559 -8.347 -18.646 1.00 90.50 95 ARG A C 1
ATOM 754 O O . ARG A 1 95 ? 7.963 -8.434 -19.804 1.00 90.50 95 ARG A O 1
ATOM 761 N N . ASP A 1 96 ? 6.515 -7.617 -18.271 1.00 90.31 96 ASP A N 1
ATOM 762 C CA . ASP A 1 96 ? 5.693 -6.842 -19.198 1.00 90.31 96 ASP A CA 1
ATOM 763 C C . ASP A 1 96 ? 6.139 -5.375 -19.286 1.00 90.31 96 ASP A C 1
ATOM 765 O O . ASP A 1 96 ? 5.564 -4.603 -20.054 1.00 90.31 96 ASP A O 1
ATOM 769 N N . ALA A 1 97 ? 7.150 -4.977 -18.501 1.00 92.81 97 ALA A N 1
ATOM 770 C CA . ALA A 1 97 ? 7.564 -3.590 -18.312 1.00 92.81 97 ALA A CA 1
ATOM 771 C C . ALA A 1 97 ? 6.366 -2.682 -17.976 1.00 92.81 97 ALA A C 1
ATOM 773 O O . ALA A 1 97 ? 6.213 -1.593 -18.525 1.00 92.81 97 ALA A O 1
ATOM 774 N N . LYS A 1 98 ? 5.482 -3.119 -17.075 1.00 94.31 98 LYS A N 1
ATOM 775 C CA . LYS A 1 98 ? 4.277 -2.368 -16.687 1.00 94.31 98 LYS A CA 1
ATOM 776 C C . LYS A 1 98 ? 4.289 -2.026 -15.214 1.00 94.31 98 LYS A C 1
ATOM 778 O O . LYS A 1 98 ? 4.925 -2.687 -14.403 1.00 94.31 98 LYS A O 1
ATOM 783 N N . TYR A 1 99 ? 3.569 -0.968 -14.860 1.00 94.62 99 TYR A N 1
ATOM 784 C CA . TYR A 1 99 ? 3.323 -0.635 -13.465 1.00 94.62 99 TYR A CA 1
ATOM 785 C C . TYR A 1 99 ? 1.827 -0.566 -13.179 1.00 94.62 99 TYR A C 1
ATOM 787 O O . TYR A 1 99 ? 1.022 -0.183 -14.031 1.00 94.62 99 TYR A O 1
ATOM 795 N N . HIS A 1 100 ? 1.469 -0.899 -11.946 1.00 95.12 100 HIS A N 1
ATOM 796 C CA . HIS A 1 100 ? 0.102 -0.922 -11.460 1.00 95.12 100 HIS A CA 1
ATOM 797 C C . HIS A 1 100 ? 0.028 -0.189 -10.124 1.00 95.12 100 HIS A C 1
ATOM 799 O O . HIS A 1 100 ? 0.720 -0.534 -9.170 1.00 95.12 100 HIS A O 1
ATOM 805 N N . GLU A 1 101 ? -0.824 0.832 -10.052 1.00 96.44 101 GLU A N 1
ATOM 806 C CA . GLU A 1 101 ? -1.166 1.483 -8.789 1.00 96.44 101 GLU A CA 1
ATOM 807 C C . GLU A 1 101 ? -2.301 0.703 -8.117 1.00 96.44 101 GLU A C 1
ATOM 809 O O . GLU A 1 101 ? -3.383 0.541 -8.693 1.00 96.44 101 GLU A O 1
ATOM 814 N N . LEU A 1 102 ? -2.055 0.212 -6.904 1.00 95.56 102 LEU A N 1
ATOM 815 C CA . LEU A 1 102 ? -3.039 -0.559 -6.152 1.00 95.56 102 LEU A CA 1
ATOM 816 C C . LEU A 1 102 ? -3.950 0.372 -5.353 1.00 95.56 102 LEU A C 1
ATOM 818 O O . LEU A 1 102 ? -3.488 1.222 -4.595 1.00 95.56 102 LEU A O 1
ATOM 822 N N . ARG A 1 103 ? -5.264 0.179 -5.504 1.00 93.56 103 ARG A N 1
ATOM 823 C CA . ARG A 1 103 ? -6.284 0.916 -4.738 1.00 93.56 103 ARG A CA 1
ATOM 824 C C . ARG A 1 103 ? -6.626 0.233 -3.423 1.00 93.56 103 ARG A C 1
ATOM 826 O O . ARG A 1 103 ? -7.035 0.905 -2.484 1.00 93.56 103 ARG A O 1
ATOM 833 N N . ASP A 1 104 ? -6.476 -1.086 -3.384 1.00 93.94 104 ASP A N 1
ATOM 834 C CA . ASP A 1 104 ? -6.623 -1.906 -2.187 1.00 93.94 104 ASP A CA 1
ATOM 835 C C . ASP A 1 104 ? -5.408 -2.839 -2.075 1.00 93.94 104 ASP A C 1
ATOM 837 O O . ASP A 1 104 ? -5.477 -4.004 -2.473 1.00 93.94 104 ASP A O 1
ATOM 841 N N . PRO A 1 105 ? -4.263 -2.334 -1.578 1.00 93.31 105 PRO A N 1
ATOM 842 C CA . PRO A 1 105 ? -3.041 -3.125 -1.488 1.00 93.31 105 PRO A CA 1
ATOM 843 C C . PRO A 1 105 ? -3.207 -4.390 -0.638 1.00 93.31 105 PRO A C 1
ATOM 845 O O . PRO A 1 105 ? -2.619 -5.418 -0.961 1.00 93.31 105 PRO A O 1
ATOM 848 N N . VAL A 1 106 ? -4.040 -4.347 0.411 1.00 92.44 106 VAL A N 1
ATOM 849 C CA . VAL A 1 106 ? -4.229 -5.469 1.345 1.00 92.44 106 VAL A CA 1
ATOM 850 C C . V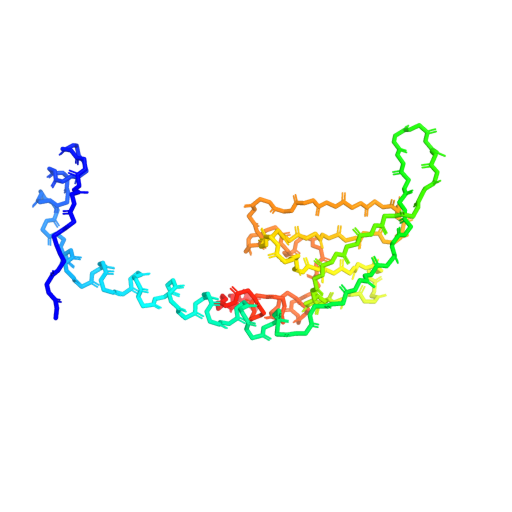AL A 1 106 ? -4.772 -6.700 0.630 1.00 92.44 106 VAL A C 1
ATOM 852 O O . VAL A 1 106 ? -4.283 -7.813 0.846 1.00 92.44 106 VAL A O 1
ATOM 855 N N . THR A 1 107 ? -5.754 -6.497 -0.245 1.00 92.38 107 THR A N 1
ATOM 856 C CA . THR A 1 107 ? -6.347 -7.581 -1.030 1.00 92.38 107 THR A CA 1
ATOM 857 C C . THR A 1 107 ? -5.528 -7.870 -2.286 1.00 92.38 107 THR A C 1
ATOM 859 O O . THR A 1 107 ? -5.235 -9.027 -2.573 1.00 92.38 107 THR A O 1
ATOM 862 N N . GLN A 1 108 ? -5.129 -6.828 -3.022 1.00 94.81 108 GLN A N 1
ATOM 863 C CA . GLN A 1 108 ? -4.578 -6.967 -4.373 1.00 94.81 108 GLN A CA 1
ATOM 864 C C . GLN A 1 108 ? -3.145 -7.506 -4.397 1.00 94.81 108 GLN A C 1
ATOM 866 O O . GLN A 1 108 ? -2.782 -8.171 -5.358 1.00 94.81 108 GLN A O 1
ATOM 871 N N . LEU A 1 109 ? -2.321 -7.272 -3.366 1.00 94.38 109 LEU A N 1
ATOM 872 C CA . LEU A 1 109 ? -0.918 -7.719 -3.372 1.00 94.38 109 LEU A CA 1
ATOM 873 C C . LEU A 1 109 ? -0.754 -9.246 -3.442 1.00 94.38 109 LEU A C 1
ATOM 875 O O . LEU A 1 109 ? 0.291 -9.715 -3.884 1.00 94.38 109 LEU A O 1
ATOM 879 N N . ARG A 1 110 ? -1.772 -10.021 -3.049 1.00 93.12 110 ARG A N 1
ATOM 880 C CA . ARG A 1 110 ? -1.748 -11.491 -3.145 1.00 93.12 110 ARG A CA 1
ATOM 881 C C . ARG A 1 110 ? -1.689 -12.002 -4.577 1.00 93.12 110 ARG A C 1
ATOM 883 O O . ARG A 1 110 ? -1.167 -13.084 -4.806 1.00 93.12 110 ARG A O 1
ATOM 890 N N . ASP A 1 111 ? -2.223 -11.232 -5.519 1.00 93.06 111 ASP A N 1
ATOM 891 C CA . ASP A 1 111 ? -2.233 -11.611 -6.931 1.00 93.06 111 ASP A CA 1
ATOM 892 C C . ASP A 1 111 ? -0.844 -11.441 -7.574 1.00 93.06 111 ASP A C 1
ATOM 894 O O . ASP A 1 111 ? -0.610 -11.944 -8.670 1.00 93.06 111 ASP A O 1
ATOM 898 N N . TRP A 1 112 ? 0.073 -10.741 -6.893 1.00 93.31 112 TRP A N 1
ATOM 899 C CA . TRP A 1 112 ? 1.382 -10.341 -7.416 1.00 93.31 112 TRP A CA 1
ATOM 900 C C . TRP A 1 112 ? 2.571 -10.955 -6.675 1.00 93.31 112 TRP A C 1
ATOM 902 O O . TRP A 1 112 ? 3.670 -10.991 -7.220 1.00 93.31 112 TRP A O 1
ATOM 912 N N . LEU A 1 113 ? 2.388 -11.377 -5.423 1.00 94.19 113 LEU A N 1
ATOM 913 C CA . LEU A 1 113 ? 3.474 -11.775 -4.531 1.00 94.19 113 LEU A CA 1
ATOM 914 C C . LEU A 1 113 ? 3.226 -13.158 -3.934 1.00 94.19 113 LEU A C 1
ATOM 916 O O . LEU A 1 113 ? 2.109 -13.486 -3.540 1.00 94.19 113 LEU A O 1
ATOM 920 N N . SER A 1 114 ? 4.296 -13.933 -3.753 1.00 93.75 114 SER A N 1
ATOM 921 C CA . SER A 1 114 ? 4.267 -15.097 -2.864 1.00 93.75 114 SER A CA 1
ATOM 922 C C . SER A 1 114 ? 3.921 -14.713 -1.420 1.00 93.75 114 SER A C 1
ATOM 924 O O . SER A 1 114 ? 4.192 -13.596 -0.980 1.00 93.75 114 SER A O 1
ATOM 926 N N . ASP A 1 115 ? 3.396 -15.664 -0.639 1.00 93.31 115 ASP A N 1
ATOM 927 C CA . ASP A 1 115 ? 2.943 -15.436 0.745 1.00 93.31 115 ASP A CA 1
ATOM 928 C C . ASP A 1 115 ? 3.980 -14.731 1.636 1.00 93.31 115 ASP A C 1
ATOM 930 O O . ASP A 1 115 ? 3.632 -13.890 2.466 1.00 93.31 115 ASP A O 1
ATOM 934 N N . GLY A 1 116 ? 5.267 -15.054 1.458 1.00 92.62 116 GLY A N 1
ATOM 935 C CA . GLY A 1 116 ? 6.361 -14.415 2.190 1.00 92.62 116 GLY A CA 1
ATOM 936 C C . GLY A 1 116 ? 6.530 -12.942 1.819 1.00 92.62 116 GLY A C 1
ATOM 937 O O . GLY A 1 116 ? 6.516 -12.083 2.699 1.00 92.62 116 GLY A O 1
ATOM 938 N N . ALA A 1 117 ? 6.622 -12.646 0.520 1.00 94.62 117 ALA A N 1
ATOM 939 C CA . ALA A 1 117 ? 6.762 -11.280 0.024 1.00 94.62 117 ALA A CA 1
ATOM 940 C C . ALA A 1 117 ? 5.503 -10.440 0.303 1.00 94.62 117 ALA A C 1
ATOM 942 O O . ALA A 1 117 ? 5.607 -9.269 0.666 1.00 94.62 117 ALA A O 1
ATOM 943 N N . TYR A 1 118 ? 4.318 -11.049 0.220 1.00 95.19 118 TYR A N 1
ATOM 944 C CA . TYR A 1 118 ? 3.054 -10.445 0.634 1.00 95.19 118 TYR A CA 1
ATOM 945 C C . TYR A 1 118 ? 3.079 -10.043 2.113 1.00 95.19 118 TYR A C 1
ATOM 947 O O . TYR A 1 118 ? 2.720 -8.917 2.461 1.00 95.19 118 TYR A O 1
ATOM 955 N N . ALA A 1 119 ? 3.539 -10.939 2.991 1.00 94.94 119 ALA A N 1
ATOM 956 C CA . ALA A 1 119 ? 3.621 -10.657 4.418 1.00 94.94 119 ALA A CA 1
ATOM 957 C C . ALA A 1 119 ? 4.590 -9.511 4.738 1.00 94.94 119 ALA A C 1
ATOM 959 O O . ALA A 1 119 ? 4.300 -8.696 5.615 1.00 94.94 119 ALA A O 1
ATOM 960 N N . ASP A 1 120 ? 5.716 -9.432 4.032 1.00 94.88 120 ASP A N 1
ATOM 961 C CA . ASP A 1 120 ? 6.684 -8.348 4.200 1.00 94.88 120 ASP A CA 1
ATOM 962 C C . ASP A 1 120 ? 6.126 -7.008 3.701 1.00 94.88 120 ASP A C 1
ATOM 964 O O . ASP A 1 120 ? 6.204 -6.011 4.427 1.00 94.88 120 ASP A O 1
ATOM 968 N N . ALA A 1 121 ? 5.453 -7.000 2.544 1.00 95.88 121 ALA A N 1
ATOM 969 C CA . ALA A 1 121 ? 4.772 -5.815 2.029 1.00 95.88 121 ALA A CA 1
ATOM 970 C C . ALA A 1 121 ? 3.719 -5.288 3.017 1.00 95.88 121 ALA A C 1
ATOM 972 O O . ALA A 1 121 ? 3.703 -4.097 3.316 1.00 95.88 121 ALA A O 1
ATOM 973 N N . LEU A 1 122 ? 2.867 -6.157 3.573 1.00 96.19 122 LEU A N 1
ATOM 974 C CA . LEU A 1 122 ? 1.836 -5.723 4.521 1.00 96.19 122 LEU A CA 1
ATOM 975 C C . LEU A 1 122 ? 2.413 -5.150 5.810 1.00 96.19 122 LEU A C 1
ATOM 977 O O . LEU A 1 122 ? 1.944 -4.111 6.270 1.00 96.19 122 LEU A O 1
ATOM 981 N N . ARG A 1 123 ? 3.472 -5.753 6.357 1.00 94.38 123 ARG A N 1
ATOM 982 C CA . ARG A 1 123 ? 4.149 -5.198 7.539 1.00 94.38 123 ARG A CA 1
ATOM 983 C C . ARG A 1 123 ? 4.693 -3.799 7.269 1.00 94.38 123 ARG A C 1
ATOM 985 O O . ARG A 1 123 ? 4.568 -2.930 8.126 1.00 94.38 123 ARG A O 1
ATOM 992 N N . ALA A 1 124 ? 5.250 -3.568 6.080 1.00 93.94 124 ALA A N 1
ATOM 993 C CA . ALA A 1 124 ? 5.743 -2.254 5.674 1.00 93.94 124 ALA A CA 1
ATOM 994 C C . ALA A 1 124 ? 4.620 -1.206 5.532 1.00 93.94 124 ALA A C 1
ATOM 996 O O . ALA A 1 124 ? 4.869 -0.012 5.716 1.00 93.94 124 ALA A O 1
ATOM 997 N N . LEU A 1 125 ? 3.390 -1.651 5.248 1.00 94.25 125 LEU A N 1
ATOM 998 C CA . LEU A 1 125 ? 2.176 -0.827 5.229 1.00 94.25 125 LEU A CA 1
ATOM 999 C C . LEU A 1 125 ? 1.525 -0.665 6.613 1.00 94.25 125 LEU A C 1
ATOM 1001 O O . LEU A 1 125 ? 0.549 0.070 6.730 1.00 94.25 125 LEU A O 1
ATOM 1005 N N . GLY A 1 126 ? 2.058 -1.318 7.652 1.00 92.50 126 GLY A N 1
ATOM 1006 C CA . GLY A 1 126 ? 1.483 -1.322 8.998 1.00 92.50 126 GLY A CA 1
ATOM 1007 C C . GLY A 1 126 ? 0.277 -2.248 9.167 1.00 92.50 126 GLY A C 1
ATOM 1008 O O . GLY A 1 126 ? -0.463 -2.111 10.134 1.00 92.50 126 GLY A O 1
ATOM 1009 N N . GLU A 1 127 ? 0.085 -3.186 8.243 1.00 93.81 127 GLU A N 1
ATOM 1010 C CA . GLU A 1 127 ? -1.021 -4.139 8.231 1.00 93.81 127 GLU A CA 1
ATOM 1011 C C . GLU A 1 127 ? -0.573 -5.514 8.743 1.00 93.81 127 GLU A C 1
ATOM 1013 O O . GLU A 1 127 ? 0.566 -5.951 8.547 1.00 93.81 127 GLU A O 1
ATOM 1018 N N . THR A 1 128 ? -1.491 -6.238 9.387 1.00 90.44 128 THR A N 1
ATOM 1019 C CA . THR A 1 128 ? -1.222 -7.613 9.830 1.00 90.44 128 THR A CA 1
ATOM 1020 C C . THR A 1 128 ? -1.530 -8.593 8.696 1.00 90.44 128 THR A C 1
ATOM 1022 O O . THR A 1 128 ? -2.683 -8.675 8.268 1.00 90.44 128 THR A O 1
ATOM 1025 N N . PRO A 1 129 ? -0.553 -9.387 8.217 1.00 89.00 129 PRO A N 1
ATOM 1026 C CA . PRO A 1 129 ? -0.808 -10.333 7.144 1.00 89.00 129 PRO A CA 1
ATOM 1027 C C . PRO A 1 129 ? -1.643 -11.521 7.620 1.00 89.00 129 PRO A C 1
ATOM 1029 O O . PRO A 1 129 ? -1.289 -12.211 8.576 1.00 89.00 129 PRO A O 1
ATOM 1032 N N . LEU A 1 130 ? -2.734 -11.785 6.905 1.00 87.81 130 LEU A N 1
ATOM 1033 C CA . LEU A 1 130 ? -3.521 -13.012 7.023 1.00 87.81 130 LEU A CA 1
ATOM 1034 C C . LEU A 1 130 ? -3.024 -14.009 5.966 1.00 87.81 130 LEU A C 1
ATOM 1036 O O . LEU A 1 130 ? -2.880 -13.631 4.810 1.00 87.81 130 LEU A O 1
ATOM 1040 N N . ILE A 1 131 ? -2.742 -15.264 6.298 1.00 85.56 131 ILE A N 1
ATOM 1041 C CA . ILE A 1 131 ? -2.332 -16.272 5.304 1.00 85.56 131 ILE A CA 1
ATOM 1042 C C . ILE A 1 131 ? -3.089 -17.557 5.616 1.00 85.56 131 ILE A C 1
ATOM 1044 O O . ILE A 1 131 ? -3.077 -18.005 6.764 1.00 85.56 131 ILE A O 1
ATOM 1048 N N . ASP A 1 132 ? -3.759 -18.113 4.610 1.00 79.19 132 ASP A N 1
ATOM 1049 C CA . ASP A 1 132 ? -4.429 -19.407 4.715 1.00 79.19 132 ASP A CA 1
ATOM 1050 C C . ASP A 1 132 ? -3.394 -20.520 4.477 1.00 79.19 132 ASP A C 1
ATOM 1052 O O . ASP A 1 132 ? -2.636 -20.459 3.509 1.00 79.19 132 ASP A O 1
ATOM 1056 N N . LEU A 1 133 ? -3.332 -21.504 5.383 1.00 77.75 133 LEU A N 1
ATOM 1057 C CA . LEU A 1 133 ? -2.370 -22.620 5.364 1.00 77.75 133 LEU A CA 1
ATOM 1058 C C . LEU A 1 133 ? -2.984 -23.921 4.836 1.00 77.75 133 LEU A C 1
ATOM 1060 O O . LEU A 1 133 ? -4.153 -24.205 5.189 1.00 77.75 133 LEU A O 1
#

Secondary structure (DSSP, 8-state):
-----PPPHHHHHHHHHTT--HHHHHHHHHHHHHHHHHHHHHHTSS-EEEEEEEE-TT--EEEEEEEEEEEEEETTTTEEEEEETTS-EEEEETTTTEEEEESSHHHHGGGTS-HHHHHHHHHHTTPPPP---

Nearest PDB structures (foldseek):
  8sgi-assembly1_A  TM=3.561E-01  e=2.270E+00  Homo sapiens
  6zqc-assembly1_UU  TM=5.386E-01  e=4.094E+00  Saccharomyces cerevisiae S288C
  1c3g-assembly1_A-2  TM=5.026E-01  e=4.343E+00  Saccharomyces cerevisiae
  6qmm-assembly1_A  TM=5.049E-01  e=6.186E+00  Synechococcus elongatus PCC 7942 = FACHB-805
  5kh6-assembly1_A  TM=3.403E-01  e=2.710E+00  Homo sapiens

Sequence (133 aa):
MDVACYLPEEIGARAKAADLPFSRLLRDAVTDELERREAMKQTLNEPTVYEVTVEDDDNRTYVGRITGALIASDHRDEVTVYLTTDERVIVHDERDAKYHELRDPVTQLRDWLSDGAYADALRALGETPLIDL

Mean predicted aligned error: 5.75 Å

Radius of gyration: 19.02 Å; Cα contacts (8 Å, |Δi|>4): 181; chains: 1; bounding box: 45×38×54 Å

Solvent-accessible surface area (backbone atoms only — not comparable to full-atom values): 7646 Å² total; per-residue (Å²): 137,90,82,91,79,88,63,60,68,72,59,43,53,51,42,60,75,65,69,55,66,54,76,57,54,52,48,52,56,51,50,52,52,52,51,19,51,50,32,33,48,60,54,47,69,75,58,42,79,44,80,42,68,33,43,49,99,84,73,48,77,46,78,45,77,46,53,16,27,82,43,34,60,29,82,89,68,42,25,39,31,31,40,33,80,85,75,45,41,38,40,35,36,61,83,76,17,36,73,45,78,49,91,51,54,87,69,55,40,60,83,67,30,54,75,67,37,36,38,44,31,28,46,40,57,40,41,84,66,82,80,91,130